Protein AF-A0A7S0BY62-F1 (afdb_monomer)

Organism: NCBI:txid420281

pLDDT: mean 77.22, std 15.72, range [37.12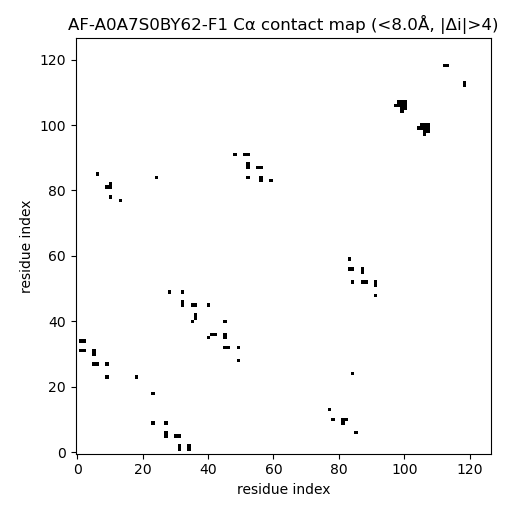, 95.31]

Solvent-accessible surface area (backbone atoms only — not comparable to full-atom values): 8040 Å² total; per-residue (Å²): 109,69,66,58,51,53,54,51,43,58,69,60,59,80,83,82,69,96,66,59,70,68,58,56,50,52,53,53,50,51,55,48,44,51,53,42,44,74,66,75,44,61,60,69,58,46,51,52,52,51,54,52,40,52,52,52,50,50,51,56,50,54,52,49,65,65,60,60,80,79,64,97,75,82,95,51,83,72,68,47,52,46,50,49,52,50,47,42,52,51,52,49,53,49,60,71,69,50,56,55,39,95,86,77,69,45,75,63,73,82,88,77,83,58,81,100,50,94,80,88,83,84,89,82,77,85,133

Sequence (127 aa):
GKLRKTLSKLQSSKSSTSESNDAILNETLTEFTRALIESDVNVKICMTMRDNIKAQVLEELEDEEANNSSSKKGNNNSKDLGKVIQRAVVNELISMLTPKNPTTGEVIQPYQLKRNKPNVILFVGLQ

Structure (mmCIF, N/CA/C/O backbone):
data_AF-A0A7S0BY62-F1
#
_entry.id   AF-A0A7S0BY62-F1
#
loop_
_atom_site.group_PDB
_atom_site.id
_atom_site.type_symbol
_atom_site.label_atom_id
_atom_site.label_alt_id
_atom_site.label_comp_id
_atom_site.label_asym_id
_atom_site.label_entity_id
_atom_site.label_seq_id
_atom_site.pdbx_PDB_ins_code
_atom_site.Cartn_x
_atom_site.Cartn_y
_atom_site.Cartn_z
_atom_site.occupancy
_atom_site.B_iso_or_equiv
_atom_site.auth_seq_id
_atom_site.auth_comp_id
_atom_site.auth_asym_id
_atom_site.auth_atom_id
_atom_site.pdbx_PDB_model_num
ATOM 1 N N . GLY A 1 1 ? 4.877 -13.393 -3.556 1.00 66.69 1 GLY A N 1
ATOM 2 C CA . GLY A 1 1 ? 4.008 -12.287 -3.999 1.00 66.69 1 GLY A CA 1
ATOM 3 C C . GLY A 1 1 ? 4.530 -11.691 -5.287 1.00 66.69 1 GLY A C 1
ATOM 4 O O . GLY A 1 1 ? 5.743 -11.691 -5.485 1.00 66.69 1 GLY A O 1
ATOM 5 N N . LYS A 1 2 ? 3.629 -11.207 -6.147 1.00 75.19 2 LYS A N 1
ATOM 6 C CA . LYS A 1 2 ? 3.954 -10.548 -7.424 1.00 75.19 2 LYS A CA 1
ATOM 7 C C . LYS A 1 2 ? 4.929 -9.377 -7.213 1.00 75.19 2 LYS A C 1
ATOM 9 O O . LYS A 1 2 ? 5.978 -9.363 -7.837 1.00 75.19 2 LYS A O 1
ATOM 14 N N . LEU A 1 3 ? 4.705 -8.568 -6.174 1.00 73.69 3 LEU A N 1
ATOM 15 C CA . LEU A 1 3 ? 5.570 -7.454 -5.740 1.00 73.69 3 LEU A CA 1
ATOM 16 C C . LEU A 1 3 ? 7.043 -7.822 -5.498 1.00 73.69 3 LEU A C 1
ATOM 18 O O . LEU A 1 3 ? 7.957 -7.108 -5.893 1.00 73.69 3 LEU A O 1
ATOM 22 N N . ARG A 1 4 ? 7.303 -8.964 -4.851 1.00 78.25 4 ARG A N 1
ATOM 23 C CA . ARG A 1 4 ? 8.684 -9.407 -4.612 1.00 78.25 4 ARG A CA 1
ATOM 24 C C . ARG A 1 4 ? 9.364 -9.783 -5.925 1.00 78.25 4 ARG A C 1
ATOM 26 O O . ARG A 1 4 ? 10.544 -9.505 -6.091 1.00 78.25 4 ARG A O 1
ATOM 33 N N . LYS A 1 5 ? 8.617 -10.410 -6.842 1.00 78.19 5 LYS A N 1
ATOM 34 C CA . LYS A 1 5 ? 9.127 -10.792 -8.160 1.00 78.19 5 LYS A CA 1
ATOM 35 C C . LYS A 1 5 ? 9.432 -9.552 -8.999 1.00 78.19 5 LYS A C 1
ATOM 37 O O . LYS A 1 5 ? 10.532 -9.494 -9.530 1.00 78.19 5 LYS A O 1
ATOM 42 N N . THR A 1 6 ? 8.547 -8.552 -9.030 1.00 75.12 6 THR A N 1
ATOM 43 C CA . THR A 1 6 ? 8.750 -7.301 -9.788 1.00 75.12 6 THR A CA 1
ATOM 44 C C . THR A 1 6 ? 9.981 -6.531 -9.313 1.00 75.12 6 THR A C 1
ATOM 46 O O . THR A 1 6 ? 10.849 -6.198 -10.114 1.00 75.12 6 THR A O 1
ATOM 49 N N . LEU A 1 7 ? 10.125 -6.341 -7.998 1.00 71.81 7 LEU A N 1
ATOM 50 C CA . LEU A 1 7 ? 11.276 -5.651 -7.410 1.00 71.81 7 LEU A CA 1
ATOM 51 C C . LEU A 1 7 ? 12.572 -6.452 -7.586 1.00 71.81 7 LEU 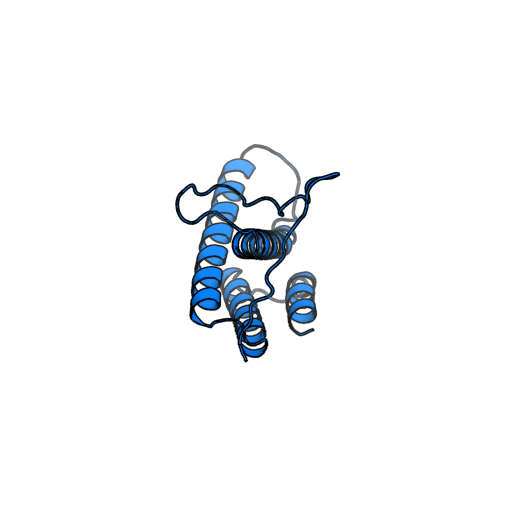A C 1
ATOM 53 O O . LEU A 1 7 ? 13.605 -5.884 -7.926 1.00 71.81 7 LEU A O 1
ATOM 57 N N . SER A 1 8 ? 12.523 -7.781 -7.440 1.00 73.44 8 SER A N 1
ATOM 58 C CA . SER A 1 8 ? 13.693 -8.629 -7.709 1.00 73.44 8 SER A CA 1
ATOM 59 C C . SER A 1 8 ? 14.077 -8.652 -9.190 1.00 73.44 8 SER A C 1
ATOM 61 O O . SER A 1 8 ? 15.260 -8.736 -9.510 1.00 73.44 8 SER A O 1
ATOM 63 N N . LYS A 1 9 ? 13.098 -8.541 -10.100 1.00 73.56 9 LYS A N 1
ATOM 64 C CA . LYS A 1 9 ? 13.309 -8.438 -11.547 1.00 73.56 9 LYS A CA 1
ATOM 65 C C . LYS A 1 9 ? 13.960 -7.099 -11.874 1.00 73.56 9 LYS A C 1
ATOM 67 O O . LYS A 1 9 ? 14.955 -7.100 -12.574 1.00 73.56 9 LYS A O 1
ATOM 72 N N . LEU A 1 10 ? 13.504 -5.997 -11.276 1.00 70.19 10 LEU A N 1
ATOM 73 C CA . LEU A 1 10 ? 14.132 -4.676 -11.412 1.00 70.19 10 LEU A CA 1
ATOM 74 C C . LEU A 1 10 ? 15.581 -4.647 -10.890 1.00 70.19 10 LEU A C 1
ATOM 76 O O . LEU A 1 10 ? 16.441 -3.994 -11.471 1.00 70.19 10 LEU A O 1
ATOM 80 N N . GLN A 1 11 ? 15.873 -5.380 -9.812 1.00 69.25 11 GLN A N 1
ATOM 81 C CA . GLN A 1 11 ? 17.233 -5.502 -9.277 1.00 69.25 11 GLN A CA 1
ATOM 82 C C . GLN A 1 11 ? 18.138 -6.431 -10.106 1.00 69.25 11 GLN A C 1
ATOM 84 O O . GLN A 1 11 ? 19.358 -6.280 -10.062 1.00 69.25 11 GLN A O 1
ATOM 89 N N . SER A 1 12 ? 17.568 -7.392 -10.843 1.00 66.44 12 SER A N 1
ATOM 90 C CA . SER A 1 12 ? 18.316 -8.407 -11.605 1.00 66.44 12 SER A CA 1
ATOM 91 C C . SER A 1 12 ? 18.355 -8.171 -13.117 1.00 66.44 12 SER A C 1
ATOM 93 O O . SER A 1 12 ? 19.242 -8.706 -13.777 1.00 66.44 12 SER A O 1
ATOM 95 N N . SER A 1 13 ? 17.468 -7.346 -13.683 1.00 58.03 13 SER A N 1
ATOM 96 C CA . SER A 1 13 ? 17.307 -7.143 -15.133 1.00 58.03 13 SER A CA 1
ATOM 97 C C . SER A 1 13 ? 18.465 -6.406 -15.813 1.00 58.03 13 SER A C 1
ATOM 99 O O . SER A 1 13 ? 18.421 -6.171 -17.016 1.00 58.03 13 SER A O 1
ATOM 101 N N . LYS A 1 14 ? 19.536 -6.056 -15.091 1.00 54.03 14 LYS A N 1
ATOM 102 C CA . LYS A 1 14 ? 20.554 -5.112 -15.573 1.00 54.03 14 LYS A CA 1
ATOM 103 C C . LYS A 1 14 ? 21.846 -5.719 -16.115 1.00 54.03 14 LYS A C 1
ATOM 105 O O . LYS A 1 14 ? 22.868 -5.040 -16.142 1.00 54.03 14 LYS A O 1
ATOM 110 N N . SER A 1 15 ? 21.829 -6.971 -16.566 1.00 49.53 15 SER A N 1
ATOM 111 C CA . SER A 1 15 ? 22.994 -7.556 -17.245 1.00 49.53 15 SER A CA 1
ATOM 112 C C . SER A 1 15 ? 22.902 -7.592 -18.773 1.00 49.53 15 SER A C 1
ATOM 114 O O . SER A 1 15 ? 23.920 -7.890 -19.389 1.00 49.53 15 SER A O 1
ATOM 116 N N . SER A 1 16 ? 21.751 -7.314 -19.411 1.00 43.44 16 SER A N 1
ATOM 117 C CA . SER A 1 16 ? 21.609 -7.676 -20.838 1.00 43.44 16 SER A CA 1
ATOM 118 C C . SER A 1 16 ? 20.764 -6.799 -21.771 1.00 43.44 16 SER A C 1
ATOM 120 O O . SER A 1 16 ? 20.849 -7.041 -22.973 1.00 43.44 16 SER A O 1
ATOM 122 N N . THR A 1 17 ? 20.006 -5.787 -21.330 1.00 46.47 17 THR A N 1
ATOM 123 C CA . THR A 1 17 ? 19.119 -5.051 -22.260 1.00 46.47 17 THR A CA 1
ATOM 124 C C . THR A 1 17 ? 19.263 -3.531 -22.198 1.00 46.47 17 THR A C 1
ATOM 126 O O . THR A 1 17 ? 19.177 -2.895 -21.151 1.00 46.47 17 THR A O 1
ATOM 129 N N . SER A 1 18 ? 19.499 -2.950 -23.374 1.00 49.47 18 SER A N 1
ATOM 130 C CA . SER A 1 18 ? 19.638 -1.526 -23.690 1.00 49.47 18 SER A CA 1
ATOM 131 C C . SER A 1 18 ? 18.281 -0.813 -23.781 1.00 49.47 18 SER A C 1
ATOM 133 O O . SER A 1 18 ? 18.016 -0.098 -24.745 1.00 49.47 18 SER A O 1
ATOM 135 N N . GLU A 1 19 ? 17.379 -1.071 -22.839 1.00 58.53 19 GLU A N 1
ATOM 136 C CA . GLU A 1 19 ? 16.076 -0.406 -22.791 1.00 58.53 19 GLU A CA 1
ATOM 137 C C . GLU A 1 19 ? 16.192 0.917 -22.027 1.00 58.53 19 GLU A C 1
ATOM 139 O O . GLU A 1 19 ? 16.864 0.996 -20.995 1.00 58.53 19 GLU A O 1
ATOM 144 N N . SER A 1 20 ? 15.553 1.971 -22.544 1.00 65.25 20 SER A N 1
ATOM 145 C CA . SER A 1 20 ? 15.518 3.284 -21.895 1.00 65.25 20 SER A CA 1
ATOM 146 C C . SER A 1 20 ? 14.949 3.165 -20.478 1.00 65.25 20 SER A C 1
ATOM 148 O O . SER A 1 20 ? 13.924 2.514 -20.269 1.00 65.25 20 SER A O 1
ATOM 150 N N . ASN A 1 21 ? 15.588 3.826 -19.509 1.00 68.31 21 ASN A N 1
ATOM 151 C CA . ASN A 1 21 ? 15.217 3.780 -18.087 1.00 68.31 21 ASN A CA 1
ATOM 152 C C . ASN A 1 21 ? 13.7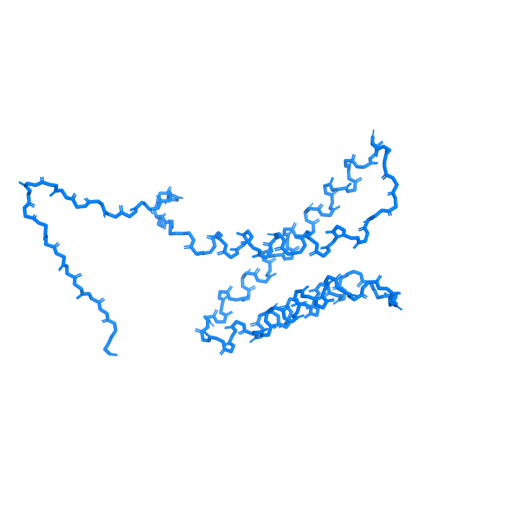17 4.071 -17.840 1.00 68.31 21 ASN A C 1
ATOM 154 O O . ASN A 1 21 ? 13.098 3.423 -16.995 1.00 68.31 21 ASN A O 1
ATOM 158 N N . ASP A 1 22 ? 13.111 4.963 -18.630 1.00 75.31 22 ASP A N 1
ATOM 159 C CA . ASP A 1 22 ? 11.686 5.315 -18.546 1.00 75.31 22 ASP A CA 1
ATOM 160 C C . ASP A 1 22 ? 10.739 4.174 -18.924 1.00 75.31 22 ASP A C 1
ATOM 162 O O . ASP A 1 22 ? 9.641 4.059 -18.372 1.00 75.31 22 ASP A O 1
ATOM 166 N N . ALA A 1 23 ? 11.137 3.320 -19.868 1.00 80.06 23 ALA A N 1
ATOM 167 C CA . ALA A 1 23 ? 10.330 2.174 -20.271 1.00 80.06 23 ALA A CA 1
ATOM 168 C C . ALA A 1 23 ? 10.261 1.155 -19.126 1.00 80.06 23 ALA A C 1
ATOM 170 O O . ALA A 1 23 ? 9.173 0.720 -18.744 1.00 80.06 23 ALA A O 1
ATOM 171 N N . ILE A 1 24 ? 11.413 0.879 -18.507 1.00 78.81 24 ILE A N 1
ATOM 172 C CA . ILE A 1 24 ? 11.539 -0.029 -17.361 1.00 78.81 24 ILE A CA 1
ATOM 173 C C . ILE A 1 24 ? 10.757 0.515 -16.153 1.00 78.81 24 ILE A C 1
ATOM 175 O O . ILE A 1 24 ? 10.037 -0.232 -15.485 1.00 78.81 24 ILE A O 1
ATOM 179 N N . LEU A 1 25 ? 10.843 1.822 -15.879 1.00 80.38 25 LEU A N 1
ATOM 180 C CA . LEU A 1 25 ? 10.065 2.474 -14.820 1.00 80.38 25 LEU A CA 1
ATOM 181 C C . LEU A 1 25 ? 8.557 2.313 -15.057 1.00 80.38 25 LEU A C 1
ATOM 183 O O . LEU A 1 25 ? 7.812 1.924 -14.159 1.00 80.38 25 LEU A O 1
ATOM 187 N N . ASN A 1 26 ? 8.087 2.593 -16.272 1.00 85.94 26 ASN A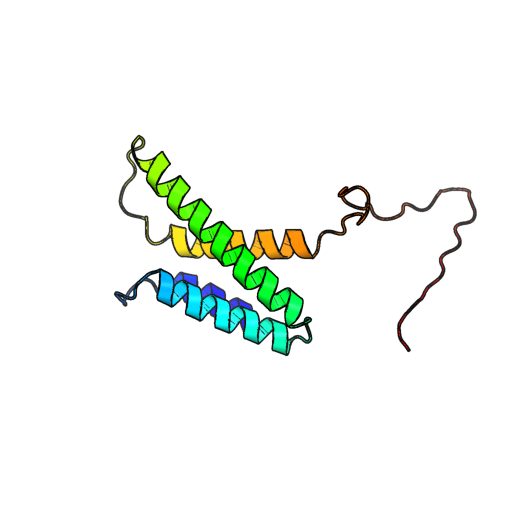 N 1
ATOM 188 C CA . ASN A 1 26 ? 6.665 2.500 -16.577 1.00 85.94 26 ASN A CA 1
ATOM 189 C C . ASN A 1 26 ? 6.152 1.059 -16.502 1.00 85.94 26 ASN A C 1
ATOM 191 O O . ASN A 1 26 ? 5.098 0.842 -15.903 1.00 85.94 26 ASN A O 1
ATOM 195 N N . GLU A 1 27 ? 6.889 0.085 -17.044 1.00 87.31 27 GLU A N 1
ATOM 196 C CA . GLU A 1 27 ? 6.529 -1.335 -16.963 1.00 87.31 27 GLU A CA 1
ATOM 197 C C . GLU A 1 27 ? 6.426 -1.782 -15.499 1.00 87.31 27 GLU A C 1
ATOM 199 O O . GLU A 1 27 ? 5.391 -2.303 -15.075 1.00 87.31 27 GLU A O 1
ATOM 204 N N . THR A 1 28 ? 7.448 -1.492 -14.690 1.00 84.06 28 THR A N 1
ATOM 205 C CA . THR A 1 28 ? 7.468 -1.893 -13.277 1.00 84.06 28 THR A CA 1
ATOM 206 C C . THR A 1 28 ? 6.362 -1.241 -12.456 1.00 84.06 28 THR A C 1
ATOM 208 O O . THR A 1 28 ? 5.708 -1.929 -11.667 1.00 84.06 28 THR A O 1
ATOM 211 N N . LEU A 1 29 ? 6.079 0.047 -12.673 1.00 86.56 29 LEU A N 1
ATOM 212 C CA . LEU A 1 29 ? 4.956 0.720 -12.025 1.00 86.56 29 LEU A CA 1
ATOM 213 C C . LEU A 1 29 ? 3.611 0.138 -12.468 1.00 86.56 29 LEU A C 1
ATOM 215 O O . LEU A 1 29 ? 2.731 -0.031 -11.631 1.00 86.56 29 LEU A O 1
ATOM 219 N N . THR A 1 30 ? 3.432 -0.223 -13.744 1.00 89.62 30 THR A N 1
ATOM 220 C CA . THR A 1 30 ? 2.174 -0.855 -14.182 1.00 89.62 30 THR A CA 1
ATOM 221 C C . THR A 1 30 ? 1.955 -2.228 -13.553 1.00 89.62 30 THR A C 1
ATOM 223 O O . THR A 1 30 ? 0.840 -2.529 -13.123 1.00 89.62 30 THR A O 1
ATOM 226 N N . GLU A 1 31 ? 3.003 -3.046 -13.431 1.00 88.31 31 GLU A N 1
ATOM 227 C CA . GLU A 1 31 ? 2.913 -4.352 -12.776 1.00 88.31 31 GLU A CA 1
ATOM 228 C C . GLU A 1 31 ? 2.630 -4.200 -11.270 1.00 88.31 31 GLU A C 1
ATOM 230 O O . GLU A 1 31 ? 1.818 -4.938 -10.707 1.00 88.31 31 GLU A O 1
ATOM 235 N N . PHE A 1 32 ? 3.232 -3.191 -10.633 1.00 86.44 32 PHE A N 1
ATOM 236 C CA . PHE A 1 32 ? 3.001 -2.841 -9.233 1.00 86.44 32 PHE A CA 1
ATOM 237 C C . PHE A 1 32 ? 1.559 -2.381 -8.974 1.00 86.44 32 PHE A C 1
ATOM 239 O O . PHE A 1 32 ? 0.871 -2.951 -8.126 1.00 86.44 32 PHE A O 1
ATOM 246 N N . THR A 1 33 ? 1.063 -1.407 -9.743 1.00 89.00 33 THR A N 1
ATOM 247 C CA . THR A 1 33 ? -0.318 -0.911 -9.647 1.00 89.00 33 THR A CA 1
ATOM 248 C C . THR A 1 33 ? -1.320 -2.037 -9.901 1.00 89.00 33 THR A C 1
ATOM 250 O O . THR A 1 33 ? -2.289 -2.170 -9.159 1.00 89.00 33 THR A O 1
ATOM 253 N N . ARG A 1 34 ? -1.073 -2.904 -10.892 1.00 90.81 34 ARG A N 1
ATOM 254 C CA . ARG A 1 34 ? -1.940 -4.057 -11.172 1.00 90.81 34 ARG A CA 1
ATOM 255 C C . ARG A 1 34 ? -1.996 -5.033 -9.995 1.00 90.81 34 ARG A C 1
ATOM 257 O O . ARG A 1 34 ? -3.080 -5.491 -9.651 1.00 90.81 34 ARG A O 1
ATOM 264 N N . ALA A 1 35 ? -0.857 -5.326 -9.366 1.00 89.94 35 ALA A N 1
ATOM 265 C CA . ALA A 1 35 ? -0.801 -6.203 -8.197 1.00 89.94 35 ALA A CA 1
ATOM 266 C C . ALA A 1 35 ? -1.543 -5.621 -6.980 1.00 89.94 35 ALA A C 1
ATOM 268 O O . ALA A 1 35 ? -2.150 -6.377 -6.224 1.00 89.94 35 ALA A O 1
ATOM 269 N N . LEU A 1 36 ? -1.514 -4.298 -6.792 1.00 88.75 36 LEU A N 1
ATOM 270 C CA . LEU A 1 36 ? -2.263 -3.632 -5.723 1.00 88.75 36 LEU A CA 1
ATOM 271 C C . LEU A 1 36 ? -3.769 -3.620 -5.985 1.00 88.75 36 LEU A C 1
ATOM 273 O O . LEU A 1 36 ? -4.538 -3.873 -5.064 1.00 88.75 36 LEU A O 1
ATOM 277 N N . ILE A 1 37 ? -4.187 -3.399 -7.233 1.00 90.31 37 ILE A N 1
ATOM 278 C CA . ILE A 1 37 ? -5.605 -3.468 -7.618 1.00 90.31 37 ILE A CA 1
ATOM 279 C C . ILE A 1 37 ? -6.150 -4.888 -7.416 1.00 90.31 37 ILE A C 1
ATOM 281 O O . ILE A 1 37 ? -7.257 -5.056 -6.924 1.00 90.31 37 ILE A O 1
ATOM 285 N N . GLU A 1 38 ? -5.359 -5.915 -7.740 1.00 91.06 38 GLU A N 1
ATOM 286 C CA . GLU A 1 38 ? -5.706 -7.318 -7.467 1.00 91.06 38 GLU A CA 1
ATOM 287 C C . GLU A 1 38 ? -5.754 -7.647 -5.964 1.00 91.06 38 GLU A C 1
ATOM 289 O O . GLU A 1 38 ? -6.349 -8.643 -5.574 1.00 91.06 38 GLU A O 1
ATOM 294 N N . SER A 1 39 ? -5.137 -6.818 -5.117 1.00 90.12 39 SER A N 1
ATOM 295 C CA . SER A 1 39 ? -5.163 -6.956 -3.654 1.00 90.12 39 SER A CA 1
ATOM 296 C C . SER A 1 39 ? -6.300 -6.152 -3.002 1.00 90.12 39 SER A C 1
ATOM 298 O O . SER A 1 39 ? -6.206 -5.825 -1.822 1.00 90.12 39 S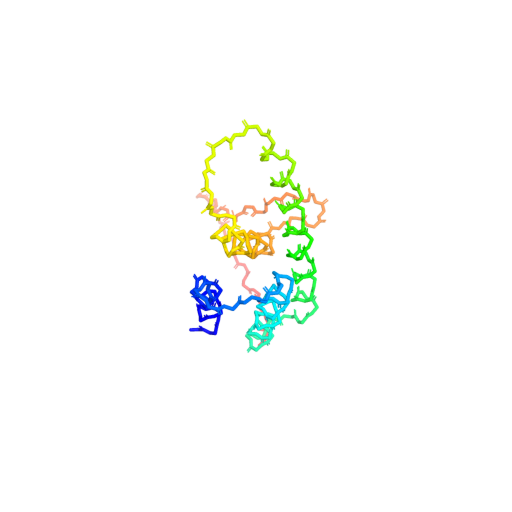ER A O 1
ATOM 300 N N . ASP A 1 40 ? -7.335 -5.791 -3.769 1.00 90.38 40 ASP A N 1
ATOM 301 C CA . ASP A 1 40 ? -8.503 -5.009 -3.332 1.00 90.38 40 ASP A CA 1
ATOM 302 C C . ASP A 1 40 ? -8.178 -3.615 -2.758 1.00 90.38 40 ASP A C 1
ATOM 304 O O . ASP A 1 40 ? -8.932 -3.042 -1.968 1.00 90.38 40 ASP A O 1
ATOM 308 N N . VAL A 1 41 ? -7.066 -3.011 -3.187 1.00 89.06 41 VAL A N 1
ATOM 309 C CA . VAL A 1 41 ? -6.766 -1.605 -2.885 1.00 89.06 41 VAL A CA 1
ATOM 310 C C . VAL A 1 41 ? -7.541 -0.691 -3.841 1.00 89.06 41 VAL A C 1
ATOM 312 O O . VAL A 1 41 ? -7.677 -0.968 -5.033 1.00 89.06 41 VAL A O 1
ATOM 315 N N . ASN A 1 42 ? -8.041 0.440 -3.334 1.00 90.88 42 ASN A N 1
ATOM 316 C CA . ASN A 1 42 ? -8.803 1.404 -4.129 1.00 90.88 42 ASN A CA 1
ATOM 317 C C . ASN A 1 42 ? -7.995 1.921 -5.335 1.00 90.88 42 ASN A C 1
ATOM 319 O O . ASN A 1 42 ? -6.977 2.599 -5.172 1.00 90.88 42 ASN A O 1
ATOM 323 N N . VAL A 1 43 ? -8.524 1.683 -6.541 1.00 90.44 43 VAL A N 1
ATOM 324 C CA . VAL A 1 43 ? -7.916 2.066 -7.826 1.00 90.44 43 VAL A CA 1
ATOM 325 C C . VAL A 1 43 ? -7.519 3.541 -7.868 1.00 90.44 43 VAL A C 1
ATOM 327 O O . VAL A 1 43 ? -6.447 3.862 -8.375 1.00 90.44 43 VAL A O 1
ATOM 330 N N . LYS A 1 44 ? -8.339 4.446 -7.313 1.00 90.94 44 LYS A N 1
ATOM 331 C CA . LYS A 1 44 ? -8.038 5.888 -7.309 1.00 90.94 44 LYS A CA 1
ATOM 332 C C . LY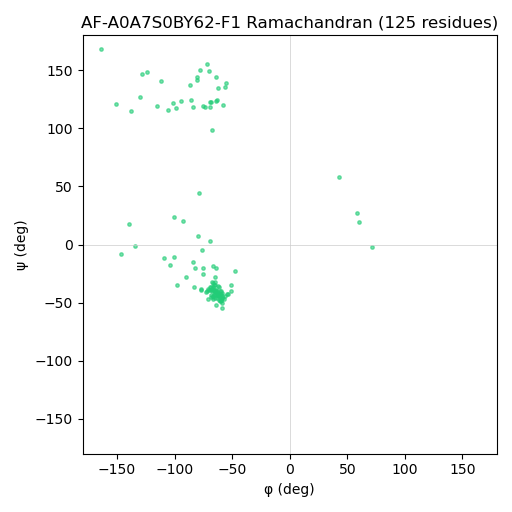S A 1 44 ? -6.736 6.178 -6.572 1.00 90.94 44 LYS A C 1
ATOM 334 O O . LYS A 1 44 ? -5.893 6.904 -7.084 1.00 90.94 44 LYS A O 1
ATOM 339 N N . ILE A 1 45 ? -6.557 5.556 -5.409 1.00 88.62 45 ILE A N 1
ATOM 340 C CA . ILE A 1 45 ? -5.361 5.745 -4.593 1.00 88.62 45 ILE A CA 1
ATOM 341 C C . ILE A 1 45 ? -4.144 5.129 -5.287 1.00 88.62 45 ILE A C 1
ATOM 343 O O . ILE A 1 45 ? -3.078 5.735 -5.315 1.00 88.62 45 ILE A O 1
ATOM 347 N N . CYS A 1 46 ? -4.311 3.965 -5.920 1.00 89.19 46 CYS A N 1
ATOM 348 C CA . CYS A 1 46 ? -3.235 3.333 -6.677 1.00 89.19 46 CYS A CA 1
ATOM 349 C C . CYS A 1 46 ? -2.756 4.185 -7.865 1.00 89.19 46 CYS A C 1
ATOM 351 O O . CYS A 1 46 ? -1.562 4.177 -8.165 1.00 89.19 46 CYS A O 1
ATOM 353 N N . MET A 1 47 ? -3.660 4.911 -8.533 1.00 90.06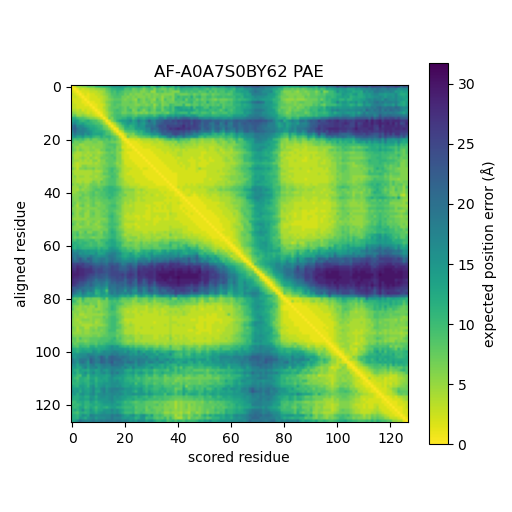 47 MET A N 1
ATOM 354 C CA . MET A 1 47 ? -3.298 5.830 -9.617 1.00 90.06 47 MET A CA 1
ATOM 355 C C . MET A 1 47 ? -2.564 7.064 -9.087 1.00 90.06 47 MET A C 1
ATOM 357 O O . MET A 1 47 ? -1.489 7.373 -9.588 1.00 90.06 47 MET A O 1
ATOM 361 N N . THR A 1 48 ? -3.066 7.700 -8.022 1.00 90.75 48 THR A N 1
ATOM 362 C CA . THR A 1 48 ? -2.382 8.842 -7.389 1.00 90.75 48 THR A CA 1
ATOM 363 C C . THR A 1 48 ? -0.978 8.467 -6.910 1.00 90.75 48 THR A C 1
ATOM 365 O O . THR A 1 48 ? -0.019 9.175 -7.190 1.00 90.75 48 THR A O 1
ATOM 368 N N . MET A 1 49 ? -0.833 7.310 -6.263 1.00 89.19 49 MET A N 1
ATOM 369 C CA . MET A 1 49 ? 0.459 6.796 -5.807 1.00 89.19 49 MET A CA 1
ATOM 370 C C . MET A 1 49 ? 1.429 6.564 -6.979 1.00 89.19 49 MET A C 1
ATOM 372 O O . MET A 1 49 ? 2.613 6.870 -6.871 1.00 89.19 49 MET A O 1
ATOM 376 N N . ARG A 1 50 ? 0.949 6.046 -8.120 1.00 89.88 50 ARG A N 1
ATOM 377 C CA . ARG A 1 50 ? 1.782 5.864 -9.321 1.00 89.88 50 ARG A CA 1
ATOM 378 C C . ARG A 1 50 ? 2.325 7.195 -9.837 1.00 89.88 50 ARG A C 1
ATOM 380 O O . ARG A 1 50 ? 3.494 7.248 -10.213 1.00 89.88 50 ARG A O 1
ATOM 387 N N . ASP A 1 51 ? 1.494 8.228 -9.878 1.00 90.31 51 ASP A N 1
ATOM 388 C CA . ASP A 1 51 ? 1.897 9.547 -10.370 1.00 90.31 51 ASP A CA 1
ATOM 389 C C . ASP A 1 51 ? 2.880 10.222 -9.398 1.00 90.31 51 ASP A C 1
ATOM 391 O O . ASP A 1 51 ? 3.900 10.756 -9.835 1.00 90.31 51 ASP A O 1
ATOM 395 N N . ASN A 1 52 ? 2.656 10.079 -8.088 1.00 88.50 52 ASN A N 1
ATOM 396 C CA . ASN A 1 52 ? 3.571 10.563 -7.050 1.00 88.50 52 ASN A CA 1
ATOM 397 C C . ASN A 1 52 ? 4.951 9.890 -7.121 1.00 88.50 52 ASN A C 1
ATOM 399 O O . ASN A 1 52 ? 5.969 10.572 -7.040 1.00 88.50 52 ASN A O 1
ATOM 403 N N . ILE A 1 53 ? 5.008 8.567 -7.323 1.00 88.31 53 ILE A N 1
ATOM 404 C CA . ILE A 1 53 ? 6.285 7.843 -7.453 1.00 88.31 53 ILE A CA 1
ATOM 405 C C . ILE A 1 53 ? 7.047 8.302 -8.699 1.00 88.31 53 ILE A C 1
ATOM 407 O O . ILE A 1 53 ? 8.264 8.449 -8.650 1.00 88.31 53 ILE A O 1
ATOM 411 N N . LYS A 1 54 ? 6.356 8.548 -9.819 1.00 87.44 54 LYS A N 1
ATOM 412 C CA . LYS A 1 54 ? 7.008 9.087 -11.022 1.00 87.44 54 LYS A CA 1
ATOM 413 C C . LYS A 1 54 ? 7.613 10.460 -10.768 1.00 87.44 54 LYS A C 1
ATOM 415 O O . LYS A 1 54 ? 8.740 10.685 -11.184 1.00 87.44 54 LYS A O 1
ATOM 420 N N . ALA A 1 55 ? 6.880 11.342 -10.089 1.00 87.12 55 ALA A N 1
ATOM 421 C CA . ALA A 1 55 ? 7.377 12.667 -9.740 1.00 87.12 55 ALA A CA 1
ATOM 422 C C . ALA A 1 55 ? 8.618 12.585 -8.833 1.00 87.12 55 ALA A C 1
ATOM 424 O O . ALA A 1 55 ? 9.631 13.188 -9.159 1.00 87.12 55 ALA A O 1
ATOM 425 N N . GLN A 1 56 ? 8.577 11.765 -7.775 1.00 83.81 56 GLN A N 1
ATOM 426 C CA . GLN A 1 56 ? 9.714 11.572 -6.859 1.00 83.81 56 GLN A CA 1
ATOM 427 C C . GLN A 1 56 ? 10.950 10.999 -7.560 1.00 83.81 56 GLN A C 1
ATOM 429 O O . GLN A 1 56 ? 12.066 11.427 -7.297 1.00 83.81 56 GLN A O 1
ATOM 434 N N . VAL A 1 57 ? 10.769 10.028 -8.460 1.00 82.38 57 VAL A N 1
ATOM 435 C CA . VAL A 1 57 ? 11.895 9.437 -9.197 1.00 82.38 57 VAL A CA 1
ATOM 436 C C . VAL A 1 57 ? 12.490 10.432 -10.195 1.00 82.38 57 VAL A C 1
ATOM 438 O O . VAL A 1 57 ? 13.700 10.429 -10.374 1.00 82.38 57 VAL A O 1
ATOM 441 N N . LEU A 1 58 ? 11.676 11.276 -10.838 1.00 80.06 58 LEU A N 1
ATOM 442 C CA . LEU A 1 58 ? 12.181 12.334 -11.721 1.00 80.06 58 LEU A CA 1
ATOM 443 C C . LEU A 1 58 ? 12.987 13.377 -10.934 1.00 80.06 58 LEU A C 1
ATOM 445 O O . LEU A 1 58 ? 14.103 13.689 -11.332 1.00 80.06 58 LEU A O 1
ATOM 449 N N . GLU A 1 59 ? 12.470 13.830 -9.790 1.00 78.50 59 GLU A N 1
ATOM 450 C CA . GLU A 1 59 ? 13.152 14.775 -8.894 1.00 78.50 59 GLU A CA 1
ATOM 451 C C . GLU A 1 59 ? 14.492 14.212 -8.382 1.00 78.50 59 GLU A C 1
ATOM 453 O O . GLU A 1 59 ? 15.530 14.854 -8.518 1.00 78.50 59 GLU A O 1
ATOM 458 N N . GLU A 1 60 ? 14.514 12.962 -7.899 1.00 73.06 60 GLU A N 1
ATOM 459 C CA . GLU A 1 60 ? 15.748 12.316 -7.424 1.00 73.06 60 GLU A CA 1
ATOM 460 C C . GLU A 1 60 ? 16.779 12.090 -8.550 1.00 73.06 60 GLU A C 1
ATOM 462 O O . GLU A 1 60 ? 17.981 12.063 -8.285 1.00 73.06 60 GLU A O 1
ATOM 467 N N . LEU A 1 61 ? 1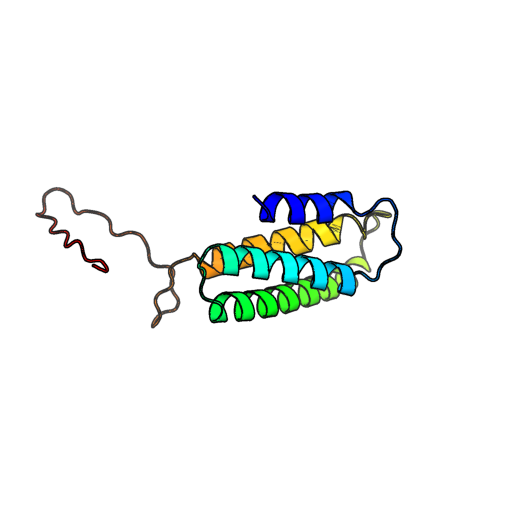6.349 11.934 -9.808 1.00 69.56 61 LEU A N 1
ATOM 468 C CA . LEU A 1 61 ? 17.264 11.816 -10.950 1.00 69.56 61 LEU A CA 1
ATOM 469 C C . LEU A 1 61 ? 17.858 13.169 -11.363 1.00 69.56 61 LEU A C 1
ATOM 471 O O . LEU A 1 61 ? 19.049 13.230 -11.670 1.00 69.56 61 LEU A O 1
ATOM 475 N N . GLU A 1 62 ? 17.065 14.239 -11.329 1.00 69.06 62 GLU A N 1
ATOM 476 C CA . GLU A 1 62 ? 17.528 15.609 -11.587 1.00 69.06 62 GLU A CA 1
ATOM 477 C C . GLU A 1 62 ? 18.532 16.077 -10.512 1.00 69.06 62 GLU A C 1
ATOM 479 O O . GLU A 1 62 ? 19.579 16.651 -10.833 1.00 69.06 62 GLU A O 1
ATOM 484 N N . ASP A 1 63 ? 18.276 15.756 -9.240 1.00 64.12 63 ASP A N 1
ATOM 485 C CA . ASP A 1 63 ? 19.160 16.089 -8.115 1.00 64.12 63 ASP A CA 1
ATOM 486 C C . ASP A 1 63 ? 20.505 15.341 -8.162 1.00 64.12 63 ASP A C 1
ATOM 488 O O . ASP A 1 63 ? 21.559 15.893 -7.815 1.00 64.12 63 ASP A O 1
ATOM 492 N N . GLU A 1 64 ? 20.505 14.082 -8.602 1.00 61.03 64 GLU A N 1
ATOM 493 C CA . GLU A 1 64 ? 21.727 13.296 -8.797 1.00 61.03 64 GLU A CA 1
ATOM 494 C C . GLU A 1 64 ? 22.565 13.840 -9.969 1.00 61.03 64 GLU A C 1
ATOM 496 O O . GLU A 1 64 ? 23.796 13.891 -9.879 1.00 61.03 64 GLU A O 1
ATOM 501 N N . GLU A 1 65 ? 21.945 14.318 -11.051 1.00 57.44 65 GLU A N 1
ATOM 502 C CA . GLU A 1 65 ? 22.665 14.959 -12.162 1.00 57.44 65 GLU A CA 1
ATOM 503 C C . GLU A 1 65 ? 23.332 16.282 -11.743 1.00 57.44 65 GLU A C 1
ATOM 505 O O . GLU A 1 65 ? 24.456 16.570 -12.168 1.00 57.44 65 GLU A O 1
ATOM 510 N N . ALA A 1 66 ? 22.707 17.049 -10.844 1.00 54.34 66 ALA A N 1
ATOM 511 C CA . ALA A 1 66 ? 23.263 18.297 -10.319 1.00 54.34 66 ALA A CA 1
ATOM 512 C C . ALA A 1 66 ? 24.440 18.082 -9.338 1.00 54.34 66 ALA A C 1
ATOM 514 O O . ALA A 1 66 ? 25.453 18.793 -9.399 1.00 54.34 66 ALA A O 1
ATOM 515 N N . ASN A 1 67 ? 24.351 17.081 -8.453 1.00 48.34 67 ASN A N 1
ATOM 516 C CA . ASN A 1 67 ? 25.338 16.836 -7.389 1.00 48.34 67 ASN A CA 1
ATOM 517 C C . ASN A 1 67 ? 26.585 16.047 -7.841 1.00 48.34 67 ASN A C 1
ATOM 519 O O . ASN A 1 67 ? 27.649 16.152 -7.220 1.00 48.34 67 ASN A O 1
ATOM 523 N N . ASN A 1 68 ? 26.516 15.308 -8.952 1.00 47.53 68 ASN A N 1
ATOM 524 C CA . ASN A 1 68 ? 27.641 14.520 -9.473 1.00 47.53 68 ASN A CA 1
ATOM 525 C C . ASN A 1 68 ? 28.697 15.337 -10.257 1.00 47.53 68 ASN A C 1
ATOM 527 O O . ASN A 1 68 ? 29.661 14.773 -10.779 1.00 47.53 68 ASN A O 1
ATOM 531 N N . SER A 1 69 ? 28.602 16.672 -10.272 1.00 45.25 69 SER A N 1
ATOM 532 C CA . SER A 1 69 ? 29.645 17.565 -10.809 1.00 45.25 69 SER A CA 1
ATOM 533 C C . SER A 1 69 ? 30.873 17.740 -9.891 1.00 45.25 69 SER A C 1
ATOM 535 O O . SER A 1 69 ? 31.848 18.368 -10.305 1.00 45.25 69 SER A O 1
ATOM 537 N N . SER A 1 70 ? 30.883 17.174 -8.670 1.00 43.62 70 SER A N 1
ATOM 538 C CA . SER A 1 70 ? 31.968 17.425 -7.698 1.00 43.62 70 SER A CA 1
ATOM 539 C C . SER A 1 70 ? 32.566 16.223 -6.949 1.00 43.62 70 SER A C 1
ATOM 541 O O . SER A 1 70 ? 33.539 16.423 -6.220 1.00 43.62 70 SER A O 1
ATOM 543 N N . SER A 1 71 ? 32.114 14.973 -7.136 1.00 38.12 71 SER A N 1
ATOM 544 C CA . SER A 1 71 ? 32.750 13.839 -6.439 1.00 38.12 71 SER A CA 1
ATOM 545 C C . SER A 1 71 ? 32.962 12.590 -7.290 1.00 38.12 71 SER A C 1
ATOM 547 O O . SER A 1 71 ? 32.066 11.884 -7.736 1.00 38.12 71 SER A O 1
ATOM 549 N N . LYS A 1 72 ? 34.247 12.314 -7.468 1.00 51.75 72 LYS A N 1
ATOM 550 C CA . LYS A 1 72 ? 34.878 11.214 -8.180 1.00 51.75 72 LYS A CA 1
ATOM 551 C C . LYS A 1 72 ? 34.630 9.871 -7.470 1.00 51.75 72 LYS A C 1
ATOM 553 O O . LYS A 1 72 ? 35.385 9.503 -6.571 1.00 51.75 72 LYS A O 1
ATOM 558 N N . LYS A 1 73 ? 33.656 9.074 -7.927 1.00 41.25 73 LYS A N 1
ATOM 559 C CA . LYS A 1 73 ? 33.645 7.607 -7.731 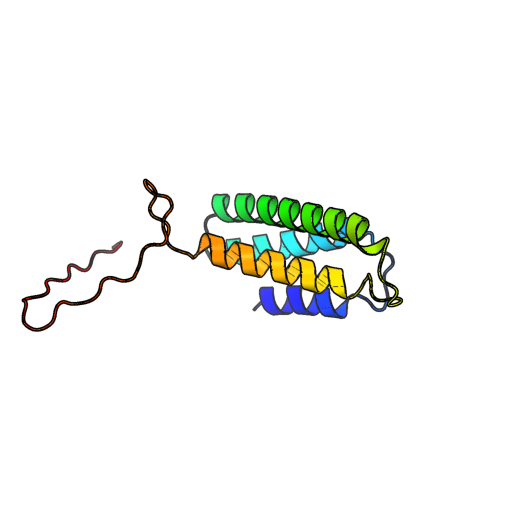1.00 41.25 73 LYS A CA 1
ATOM 560 C C . LYS A 1 73 ? 32.908 6.923 -8.891 1.00 41.25 73 LYS A C 1
ATOM 562 O O . LYS A 1 73 ? 31.768 7.237 -9.187 1.00 41.25 73 LYS A O 1
ATOM 567 N N . GLY A 1 74 ? 33.608 6.033 -9.592 1.00 37.12 74 GLY A N 1
ATOM 568 C CA . GLY A 1 74 ? 33.235 5.567 -10.928 1.00 37.12 74 GLY A CA 1
ATOM 569 C C . GLY A 1 74 ? 32.023 4.631 -11.043 1.00 37.12 74 GLY A C 1
ATOM 570 O O . GLY A 1 74 ? 31.699 3.867 -10.136 1.00 37.12 74 GLY A O 1
ATOM 571 N N . ASN A 1 75 ? 31.441 4.661 -12.247 1.00 42.53 75 ASN A N 1
ATOM 572 C CA . ASN A 1 75 ? 30.741 3.581 -12.953 1.00 42.53 75 ASN A CA 1
ATOM 573 C C . ASN A 1 75 ? 29.774 2.701 -12.139 1.00 42.53 75 ASN A C 1
ATOM 575 O O . ASN A 1 75 ? 29.909 1.478 -12.151 1.00 42.53 75 ASN A O 1
ATOM 579 N N . ASN A 1 76 ? 28.752 3.280 -11.498 1.00 41.94 76 ASN A N 1
ATOM 580 C CA . ASN A 1 76 ? 27.599 2.504 -11.011 1.00 41.94 76 ASN A CA 1
ATOM 581 C C . ASN A 1 76 ? 26.224 3.177 -11.210 1.00 41.94 76 ASN A C 1
ATOM 583 O O . ASN A 1 76 ? 25.261 2.666 -10.652 1.00 41.94 76 ASN A O 1
ATOM 587 N N . ASN A 1 77 ? 26.085 4.192 -12.079 1.00 47.88 77 ASN A N 1
ATOM 588 C CA . ASN A 1 77 ? 24.833 4.949 -12.335 1.00 47.88 77 ASN A CA 1
ATOM 589 C C . ASN A 1 77 ? 23.586 4.069 -12.560 1.00 47.88 77 ASN A C 1
ATOM 591 O O . ASN A 1 77 ? 22.440 4.476 -12.413 1.00 47.88 77 ASN A O 1
ATOM 595 N N . SER A 1 78 ? 23.807 2.823 -12.962 1.00 48.28 78 SER A N 1
ATOM 596 C CA . SER A 1 78 ? 22.774 1.878 -13.322 1.00 48.28 78 SER A CA 1
ATOM 597 C C . SER A 1 78 ? 22.278 1.029 -12.128 1.00 48.28 78 SER A C 1
ATOM 599 O O . SER A 1 78 ? 21.106 0.645 -12.118 1.00 48.28 78 SER A O 1
ATOM 601 N N . LYS A 1 79 ? 23.111 0.788 -11.101 1.00 49.25 79 LYS A N 1
ATOM 602 C CA . LYS A 1 79 ? 22.732 0.071 -9.863 1.00 49.25 79 LYS A CA 1
ATOM 603 C C . LYS A 1 79 ? 21.894 0.927 -8.918 1.00 49.25 79 LYS A C 1
ATOM 605 O O . LYS A 1 79 ? 21.203 0.369 -8.064 1.00 49.25 79 LYS A O 1
ATOM 610 N N . ASP A 1 80 ? 21.955 2.243 -9.079 1.00 61.38 80 ASP A N 1
ATOM 611 C CA . ASP A 1 80 ? 21.273 3.181 -8.198 1.00 61.38 80 ASP A CA 1
ATOM 612 C C . ASP A 1 80 ? 19.809 3.353 -8.600 1.00 61.38 80 ASP A C 1
ATOM 614 O O . ASP A 1 80 ? 18.959 3.289 -7.725 1.00 61.38 80 ASP A O 1
ATOM 618 N N . LEU A 1 81 ? 19.468 3.354 -9.896 1.00 66.38 81 LEU A N 1
ATOM 619 C CA . LEU A 1 81 ? 18.077 3.519 -10.350 1.00 66.38 81 LEU A CA 1
ATOM 620 C C . LEU A 1 81 ? 17.098 2.487 -9.754 1.00 66.38 81 LEU A C 1
ATOM 622 O O . LEU A 1 81 ? 16.017 2.839 -9.299 1.00 66.38 81 LEU A O 1
ATOM 626 N N . GLY A 1 82 ? 17.468 1.202 -9.716 1.00 69.62 82 GLY A N 1
ATOM 627 C CA . GLY A 1 82 ? 16.606 0.172 -9.123 1.00 69.62 82 GLY A CA 1
ATOM 628 C C . GLY A 1 82 ? 16.400 0.366 -7.615 1.00 69.62 82 GLY A C 1
ATOM 629 O O . GLY A 1 82 ? 15.327 0.067 -7.093 1.00 69.62 82 GLY A O 1
ATOM 630 N N . LYS A 1 83 ? 17.410 0.901 -6.918 1.00 75.94 83 LYS A N 1
ATOM 631 C CA . LYS A 1 83 ? 17.333 1.236 -5.490 1.00 75.94 83 LYS A CA 1
ATOM 632 C C . LYS A 1 83 ? 16.563 2.532 -5.248 1.00 75.94 83 LYS A C 1
ATOM 634 O O . LYS A 1 83 ? 15.809 2.582 -4.287 1.00 75.94 83 LYS A O 1
ATOM 639 N N . VAL A 1 84 ? 16.731 3.525 -6.116 1.00 79.12 84 VAL A N 1
ATOM 640 C CA . VAL A 1 84 ? 16.002 4.801 -6.151 1.00 79.12 84 VAL A CA 1
ATOM 641 C C . VAL A 1 84 ? 14.512 4.522 -6.308 1.00 79.12 84 VAL A C 1
ATOM 643 O O . VAL A 1 84 ? 13.733 4.839 -5.418 1.00 79.12 84 VAL A O 1
ATOM 646 N N . ILE A 1 85 ? 14.121 3.759 -7.335 1.00 80.94 85 ILE A N 1
ATOM 647 C CA . ILE A 1 85 ? 12.724 3.350 -7.546 1.00 80.94 85 ILE A CA 1
ATOM 648 C C . ILE A 1 85 ? 12.197 2.571 -6.338 1.00 80.94 85 ILE A C 1
ATOM 650 O O . ILE A 1 85 ? 11.102 2.839 -5.852 1.00 80.94 85 ILE A O 1
ATOM 654 N N . GLN A 1 86 ? 12.967 1.609 -5.820 1.00 82.56 86 GLN A N 1
ATOM 655 C CA . GLN A 1 86 ? 12.553 0.841 -4.647 1.00 82.56 86 GLN A CA 1
ATOM 656 C C . GLN A 1 86 ? 12.345 1.738 -3.418 1.00 82.56 86 GLN A C 1
ATOM 658 O O . GLN A 1 86 ? 11.382 1.544 -2.677 1.00 82.56 86 GLN A O 1
ATOM 663 N N . ARG A 1 87 ? 13.239 2.701 -3.192 1.00 84.38 87 ARG A N 1
ATOM 664 C CA . ARG A 1 87 ? 13.170 3.641 -2.075 1.00 84.38 87 ARG A CA 1
ATOM 665 C C . ARG A 1 87 ? 11.967 4.566 -2.216 1.00 84.38 87 ARG A C 1
ATOM 667 O O . ARG A 1 87 ? 11.211 4.672 -1.257 1.00 84.38 87 ARG A O 1
ATOM 674 N N . ALA A 1 88 ? 11.752 5.144 -3.395 1.00 86.12 88 ALA A N 1
ATOM 675 C CA . ALA A 1 88 ? 10.590 5.975 -3.697 1.00 86.12 88 ALA A CA 1
ATOM 676 C C . ALA A 1 88 ? 9.279 5.208 -3.455 1.00 86.12 88 ALA A C 1
ATOM 678 O O . ALA A 1 88 ? 8.410 5.671 -2.723 1.00 86.12 88 ALA A O 1
ATOM 679 N N . VAL A 1 89 ? 9.175 3.968 -3.949 1.00 87.06 89 VAL A N 1
ATOM 680 C CA . VAL A 1 89 ? 8.004 3.104 -3.710 1.00 87.06 89 VAL A CA 1
ATOM 681 C C . VAL A 1 89 ? 7.775 2.861 -2.214 1.00 87.06 89 VAL A C 1
ATOM 683 O O . VAL A 1 89 ? 6.644 2.948 -1.741 1.00 87.06 89 VAL A O 1
ATOM 686 N N . VAL A 1 90 ? 8.825 2.544 -1.451 1.00 87.81 90 VAL A N 1
ATOM 687 C CA . VAL A 1 90 ? 8.705 2.288 -0.005 1.00 87.81 90 VAL A CA 1
ATOM 688 C C . VAL A 1 90 ? 8.309 3.554 0.751 1.00 87.81 90 VAL A C 1
ATOM 690 O O . VAL A 1 90 ? 7.422 3.496 1.601 1.00 87.81 90 VAL A O 1
ATOM 693 N N . ASN A 1 91 ? 8.926 4.690 0.435 1.00 89.19 91 ASN A N 1
ATOM 694 C CA . ASN A 1 91 ? 8.618 5.972 1.059 1.00 89.19 91 ASN A CA 1
ATOM 695 C C . ASN A 1 91 ? 7.171 6.388 0.789 1.00 89.19 91 ASN A C 1
ATOM 697 O O . ASN A 1 91 ? 6.475 6.801 1.716 1.00 89.19 91 ASN A O 1
ATOM 701 N N . GLU A 1 92 ? 6.696 6.219 -0.444 1.00 88.44 92 GLU A N 1
ATOM 702 C CA . GLU A 1 92 ? 5.318 6.538 -0.803 1.00 88.44 92 GLU A CA 1
ATOM 703 C C . GLU A 1 92 ? 4.320 5.628 -0.074 1.00 88.44 92 GLU A C 1
ATOM 705 O O . GLU A 1 92 ? 3.337 6.109 0.491 1.00 88.44 92 GLU A O 1
ATOM 710 N N . LEU A 1 93 ? 4.599 4.321 0.012 1.00 87.88 93 LEU A N 1
ATOM 711 C CA . LEU A 1 93 ? 3.775 3.394 0.795 1.00 87.88 93 LEU A CA 1
ATOM 712 C C . LEU A 1 93 ? 3.723 3.785 2.279 1.00 87.88 93 LEU A C 1
ATOM 714 O O . LEU A 1 93 ? 2.653 3.751 2.887 1.00 87.88 93 LEU A O 1
ATOM 718 N N . ILE A 1 94 ? 4.857 4.178 2.866 1.00 89.75 94 ILE A N 1
ATOM 719 C CA . ILE A 1 94 ? 4.912 4.660 4.252 1.00 89.75 94 ILE A CA 1
ATOM 720 C C . ILE A 1 94 ? 4.090 5.943 4.394 1.00 89.75 94 ILE A C 1
ATOM 722 O O . ILE A 1 94 ? 3.293 6.058 5.324 1.00 89.75 94 ILE A O 1
ATOM 726 N N . SER A 1 95 ? 4.240 6.891 3.469 1.00 88.00 95 SER A N 1
ATOM 727 C CA . SER A 1 95 ? 3.509 8.162 3.479 1.00 88.00 95 SER A CA 1
ATOM 728 C C . SER A 1 95 ? 1.994 7.953 3.410 1.00 88.00 95 SER A C 1
ATOM 730 O O . SER A 1 95 ? 1.256 8.616 4.140 1.00 88.00 95 SER A O 1
ATOM 732 N N . MET A 1 96 ? 1.541 6.996 2.593 1.00 85.00 96 MET A N 1
ATOM 733 C CA . MET A 1 96 ? 0.130 6.643 2.431 1.00 85.00 96 MET A CA 1
ATOM 734 C C . MET A 1 96 ? -0.452 5.923 3.657 1.00 85.00 96 MET A C 1
ATOM 736 O O . MET A 1 96 ? -1.604 6.156 4.016 1.00 85.00 96 MET A O 1
ATOM 740 N N . LEU A 1 97 ? 0.320 5.039 4.295 1.00 86.81 97 LEU A N 1
ATOM 741 C CA . LEU A 1 97 ? -0.131 4.262 5.456 1.00 86.81 97 LEU A CA 1
ATOM 742 C C . LEU A 1 97 ? -0.001 5.021 6.783 1.00 86.81 97 LEU A C 1
ATOM 744 O O . LEU A 1 97 ? -0.579 4.603 7.785 1.00 86.81 97 LEU A O 1
ATOM 748 N N . THR A 1 98 ? 0.753 6.120 6.810 1.00 88.19 98 THR A N 1
ATOM 749 C CA . THR A 1 98 ? 0.920 6.930 8.018 1.00 88.19 98 THR A CA 1
ATOM 750 C C . THR A 1 98 ? -0.361 7.724 8.288 1.00 88.19 98 THR A C 1
ATOM 752 O O . THR A 1 98 ? -0.730 8.572 7.473 1.00 88.19 98 THR A O 1
ATOM 755 N N . PRO A 1 99 ? -1.044 7.505 9.428 1.00 85.94 99 PRO A N 1
ATOM 756 C CA . PRO A 1 99 ? -2.274 8.218 9.738 1.00 85.94 99 PRO A CA 1
ATOM 757 C C . PRO A 1 99 ? -1.960 9.690 10.019 1.00 85.94 99 PRO A C 1
ATOM 759 O O . PRO A 1 99 ? -1.235 10.019 10.959 1.00 85.94 99 PRO A O 1
ATOM 762 N N . LYS A 1 100 ? -2.519 10.582 9.201 1.00 85.94 100 LYS A N 1
ATOM 763 C CA . LYS A 1 100 ? -2.396 12.036 9.352 1.00 85.94 100 LYS A CA 1
ATOM 764 C C . LYS A 1 100 ? -3.747 12.621 9.735 1.00 85.94 100 LYS A C 1
ATOM 766 O O . LYS A 1 100 ? -4.783 12.190 9.228 1.00 85.94 100 LYS A O 1
ATOM 771 N N . ASN A 1 101 ? -3.744 13.603 10.628 1.00 78.56 101 ASN A N 1
ATOM 772 C CA . ASN A 1 101 ? -4.945 14.349 10.962 1.00 78.56 101 ASN A CA 1
ATOM 773 C C . ASN A 1 101 ? -5.355 15.200 9.744 1.00 78.56 101 ASN A C 1
ATOM 775 O O . ASN A 1 101 ? -4.550 16.019 9.298 1.00 78.56 101 ASN A O 1
ATOM 779 N N . PRO A 1 102 ? -6.577 15.044 9.203 1.00 71.44 102 PRO A N 1
ATOM 780 C CA . PRO A 1 102 ? -7.006 15.758 7.999 1.00 71.44 102 PRO A CA 1
ATOM 781 C C . PRO A 1 102 ? -7.073 17.281 8.181 1.00 71.44 102 PRO A C 1
ATOM 783 O O . PRO A 1 102 ? -7.033 18.006 7.193 1.00 71.44 102 PRO A O 1
ATOM 786 N N . THR A 1 103 ? -7.154 17.769 9.422 1.00 73.12 103 THR A N 1
ATOM 787 C CA . THR A 1 103 ? -7.271 19.203 9.722 1.00 73.12 103 THR A CA 1
ATOM 788 C C . THR A 1 103 ? -5.932 19.837 10.093 1.00 73.12 103 THR A C 1
ATOM 790 O O . THR A 1 103 ? -5.701 20.996 9.766 1.00 73.12 103 THR A O 1
ATOM 793 N N . THR A 1 104 ? -5.047 19.107 10.780 1.00 78.31 104 THR A N 1
ATOM 794 C CA . THR A 1 104 ? -3.775 19.661 11.289 1.00 78.31 104 THR A CA 1
ATOM 795 C C . THR A 1 104 ? -2.537 19.150 10.553 1.00 78.31 104 THR A C 1
ATOM 797 O O . THR A 1 104 ? -1.457 19.695 10.741 1.00 78.31 104 THR A O 1
ATOM 800 N N . GLY A 1 105 ? -2.661 18.114 9.716 1.00 76.31 105 GLY A N 1
ATOM 801 C CA . GLY A 1 105 ? -1.540 17.506 8.987 1.00 76.31 105 GLY A CA 1
ATOM 802 C C . GLY A 1 105 ? -0.572 16.699 9.861 1.00 76.31 105 GLY A C 1
ATOM 803 O O . GLY A 1 105 ? 0.360 16.087 9.341 1.00 76.31 105 GLY A O 1
ATOM 804 N N . GLU A 1 106 ? -0.792 16.661 11.175 1.00 82.44 106 GLU A N 1
ATOM 805 C CA . GLU A 1 106 ? 0.078 15.983 12.133 1.00 82.44 106 GLU A CA 1
ATOM 806 C C . GLU A 1 106 ? -0.140 14.467 12.140 1.00 82.44 106 GLU A C 1
ATOM 808 O O . GLU A 1 106 ? -1.244 13.970 11.899 1.00 82.44 106 GLU A O 1
ATOM 813 N N . VAL A 1 107 ? 0.920 13.722 12.455 1.00 81.38 107 VAL A N 1
ATOM 814 C CA . VAL A 1 107 ? 0.862 12.263 12.590 1.00 81.38 107 VAL A CA 1
ATOM 815 C C . VAL A 1 107 ? 0.057 11.894 13.835 1.00 81.38 107 VAL A C 1
ATOM 817 O O . VAL A 1 107 ? 0.397 12.289 14.952 1.00 81.38 107 VAL A O 1
ATOM 820 N N . ILE A 1 108 ? -1.000 11.105 13.647 1.00 85.56 108 ILE A N 1
ATOM 821 C CA . ILE A 1 108 ? -1.862 10.653 14.740 1.00 85.56 108 ILE A CA 1
ATOM 822 C C . ILE A 1 108 ? -1.129 9.566 15.523 1.00 85.56 108 ILE A C 1
ATOM 824 O O . ILE A 1 108 ? -0.806 8.504 14.991 1.00 85.56 108 ILE A O 1
ATOM 828 N N . GLN A 1 109 ? -0.899 9.820 16.810 1.00 84.62 109 GLN A N 1
ATOM 829 C CA . GLN A 1 109 ? -0.331 8.822 17.709 1.00 84.62 109 GLN A CA 1
ATOM 830 C C . GLN A 1 109 ? -1.406 7.835 18.186 1.00 84.62 109 GLN A C 1
ATOM 832 O O . GLN A 1 109 ? -2.547 8.244 18.432 1.00 84.62 109 GLN A O 1
ATOM 837 N N . PRO A 1 110 ? -1.064 6.546 18.363 1.00 86.88 110 PRO A N 1
ATOM 838 C CA . PRO A 1 110 ? -1.977 5.569 18.940 1.00 86.88 110 PRO A CA 1
ATOM 839 C C . PRO A 1 110 ? -2.493 6.020 20.310 1.00 86.88 110 PRO A C 1
ATOM 841 O O . PRO A 1 110 ? -1.736 6.530 21.140 1.00 86.88 110 PRO A O 1
ATOM 844 N N . TYR A 1 111 ? -3.783 5.804 20.570 1.00 88.06 111 TYR A N 1
ATOM 845 C CA . TYR A 1 111 ? -4.377 6.144 21.859 1.00 88.06 111 TYR A CA 1
ATOM 846 C C . TYR A 1 111 ? -3.742 5.323 22.991 1.00 88.06 111 TYR A C 1
ATOM 848 O O . TYR A 1 111 ? -3.760 4.092 22.961 1.00 88.06 111 TYR A O 1
ATOM 856 N N . GLN A 1 112 ? -3.220 6.004 24.013 1.00 91.69 112 GLN A N 1
ATOM 857 C CA . GLN A 1 112 ? -2.676 5.359 25.207 1.00 91.69 112 GLN A CA 1
ATOM 858 C C . GLN A 1 112 ? -3.733 5.272 26.311 1.00 91.69 112 GLN A C 1
ATOM 860 O O . GLN A 1 112 ? -4.285 6.282 26.754 1.00 91.69 112 GLN A O 1
ATOM 865 N N . LEU A 1 113 ? -3.990 4.049 26.781 1.00 92.19 113 LEU A N 1
ATOM 866 C CA . LEU A 1 113 ? -4.931 3.782 27.868 1.00 92.19 113 LEU A CA 1
ATOM 867 C C . LEU A 1 113 ? -4.466 4.456 29.165 1.00 92.19 113 LEU A C 1
ATOM 869 O O . LEU A 1 113 ? -3.300 4.364 29.556 1.00 92.19 113 LEU A O 1
ATOM 873 N N . LYS A 1 114 ? -5.392 5.110 29.872 1.00 92.44 114 LYS A N 1
ATOM 874 C CA . LYS A 1 114 ? -5.087 5.785 31.137 1.00 92.44 114 LYS A CA 1
ATOM 875 C C . LYS A 1 114 ? -5.135 4.774 32.277 1.00 92.44 114 LYS A C 1
ATOM 877 O O . LYS A 1 114 ? -6.181 4.192 32.564 1.00 92.44 114 LYS A O 1
ATOM 882 N N . ARG A 1 115 ? -4.003 4.581 32.958 1.00 91.56 115 ARG A N 1
ATOM 883 C CA . ARG A 1 115 ? -3.926 3.738 34.159 1.00 91.56 115 ARG A CA 1
ATOM 884 C C . ARG A 1 115 ? -4.787 4.334 35.279 1.00 91.56 115 ARG A C 1
ATOM 886 O O . ARG A 1 115 ? -4.862 5.552 35.421 1.00 91.56 115 ARG A O 1
ATOM 893 N N . ASN A 1 116 ? -5.420 3.473 36.076 1.00 91.94 116 ASN A N 1
ATOM 894 C CA . ASN A 1 116 ? -6.280 3.846 37.210 1.00 91.94 116 ASN A CA 1
ATOM 895 C C . ASN A 1 116 ? -7.500 4.712 36.838 1.00 91.94 116 ASN A C 1
ATOM 897 O O . ASN A 1 116 ? -8.074 5.375 37.699 1.00 91.94 116 ASN A O 1
ATOM 901 N N . LYS A 1 117 ? -7.905 4.714 35.563 1.00 92.88 117 LYS A N 1
ATOM 902 C CA . LYS A 1 117 ? -9.148 5.327 35.086 1.00 92.88 117 LYS A CA 1
ATOM 903 C C . LYS A 1 117 ? -9.926 4.300 34.256 1.00 92.88 117 LYS A C 1
ATOM 905 O O . LYS A 1 117 ? -9.292 3.475 33.596 1.00 92.88 117 LYS A O 1
ATOM 910 N N . PRO A 1 118 ? -11.269 4.315 34.278 1.00 93.19 118 PRO A N 1
ATOM 911 C CA . PRO A 1 118 ? -12.055 3.457 33.398 1.00 93.19 118 PRO A CA 1
ATOM 912 C C . PRO A 1 118 ? -11.804 3.856 31.936 1.00 93.19 118 PRO A C 1
ATOM 914 O O . PRO A 1 118 ? -11.984 5.017 31.570 1.00 93.19 118 PRO A O 1
ATOM 917 N N . ASN A 1 119 ? -11.365 2.901 31.110 1.00 93.19 119 ASN A N 1
ATOM 918 C CA . ASN A 1 119 ? -11.166 3.089 29.672 1.00 93.19 119 ASN A CA 1
ATOM 919 C C . ASN A 1 119 ? -12.303 2.371 28.933 1.00 93.19 119 ASN A C 1
ATOM 921 O O . ASN A 1 119 ? -12.415 1.152 29.030 1.00 93.19 119 ASN A O 1
ATOM 925 N N . VAL A 1 120 ? -13.145 3.116 28.217 1.00 92.56 120 VAL A N 1
ATOM 926 C CA . VAL A 1 120 ? -14.246 2.559 27.416 1.00 92.56 120 VAL A CA 1
ATOM 927 C C . VAL A 1 120 ? -13.810 2.533 25.954 1.00 92.56 120 VAL A C 1
ATOM 929 O O . VAL A 1 120 ? -13.459 3.574 25.403 1.00 92.56 120 VAL A O 1
ATOM 932 N N . ILE A 1 121 ? -13.814 1.348 25.338 1.00 93.25 121 ILE A N 1
ATOM 933 C CA . ILE A 1 121 ? -13.423 1.136 23.939 1.00 93.25 121 ILE A CA 1
ATOM 934 C C . ILE A 1 121 ? -14.655 0.652 23.179 1.00 93.25 121 ILE A C 1
ATOM 936 O O . ILE A 1 121 ? -15.215 -0.392 23.510 1.00 93.25 121 ILE A O 1
ATOM 940 N N . LEU A 1 122 ? -15.076 1.417 22.173 1.00 95.25 122 LEU A N 1
ATOM 941 C CA . LEU A 1 122 ? -16.164 1.046 21.277 1.00 95.25 122 LEU A CA 1
ATOM 942 C C . LEU A 1 122 ? -15.572 0.483 19.984 1.00 95.25 122 LEU A C 1
ATOM 944 O O . LEU A 1 122 ? -14.880 1.196 19.258 1.00 95.25 122 LEU A O 1
ATOM 948 N N . PHE A 1 123 ? -15.856 -0.785 19.697 1.00 94.00 123 PHE A N 1
ATOM 949 C CA . PHE A 1 123 ? -15.506 -1.397 18.421 1.00 94.00 123 PHE A CA 1
ATOM 950 C C . PHE A 1 123 ? -16.611 -1.115 17.408 1.00 94.00 123 PHE A C 1
ATOM 952 O O . PHE A 1 123 ? -17.777 -1.424 17.646 1.00 94.00 123 PHE A O 1
ATOM 959 N N . VAL A 1 124 ? -16.229 -0.519 16.284 1.00 95.31 124 VAL A N 1
ATOM 960 C CA . VAL A 1 124 ? -17.101 -0.264 15.136 1.00 95.31 124 VAL A CA 1
ATOM 961 C C . VAL A 1 124 ? -16.471 -0.890 13.898 1.00 95.31 124 VAL A C 1
ATOM 963 O O . VAL A 1 124 ? -15.247 -0.973 13.799 1.00 95.31 124 VAL A O 1
ATOM 966 N N . GLY A 1 125 ? -17.296 -1.341 12.959 1.00 94.50 125 GLY A N 1
ATOM 967 C CA . GLY A 1 125 ? -16.844 -1.986 11.733 1.00 94.50 125 GLY A CA 1
ATOM 968 C C . GLY A 1 125 ? -17.953 -2.036 10.692 1.00 94.50 125 GLY A C 1
ATOM 969 O O . GLY A 1 125 ? -19.111 -1.743 10.990 1.00 94.50 125 GLY A O 1
ATOM 970 N N . LEU A 1 126 ? -17.575 -2.379 9.465 1.00 92.31 126 LEU A N 1
ATOM 971 C CA . LEU A 1 126 ? -18.534 -2.757 8.431 1.00 92.31 126 LEU A CA 1
ATOM 972 C C . LEU A 1 126 ? -19.138 -4.126 8.794 1.00 92.31 126 LEU A C 1
ATOM 974 O O . LEU A 1 126 ? -18.475 -4.912 9.476 1.00 92.31 126 LEU A O 1
ATOM 978 N N . GLN A 1 127 ? -20.392 -4.359 8.391 1.00 82.81 127 GLN A N 1
ATOM 979 C CA . GLN A 1 127 ? -21.108 -5.619 8.638 1.00 82.81 127 GLN A CA 1
ATOM 980 C C . GLN A 1 127 ? -20.442 -6.801 7.929 1.00 82.81 127 GLN A C 1
ATOM 982 O O . GLN A 1 127 ? -20.019 -6.617 6.765 1.00 82.81 127 GLN A O 1
#

Secondary structure (DSSP, 8-state):
-HHHHHHHHHHH-TTT----HHHHHHHHHHHHHHHHHTTT--HHHHHHHHHHHHHHHHHHHHHHHHHTTS----S-HHHHHHHHHHHHHHHHHHHHHS-B-TTT-PBPPPPPPPTTS----------

Nearest PDB structures (foldseek):
  5gaf-assembly1_i  TM=7.739E-01  e=1.501E-02  Escherichia coli
  2iy3-assembly1_A  TM=7.654E-01  e=2.544E-02  Thermus aquaticus
  8bw8-assembly3_F  TM=3.778E-01  e=6.683E+00  Drosophila melanogaster
  4ami-assembly1_A  TM=2.858E-01  e=8.959E+00  Meleagris gallopavo

InterPro domains:
  IPR013822 Signal recognition particle SRP54, helical bundle [PF02881] (7-65)
  IPR013822 Signal recognition particle SRP54, helical bundle [SM00963] (3-97)
  IPR022941 Signal recognition particle, SRP54 subunit [PTHR11564] (3-127)
  IPR036225 SRP/SRP receptor, N-terminal [SSF47364] (2-101)
  IPR042101 Signal recognition particle SRP54, N-terminal domain superfamily [G3DSA:1.20.120.140] (1-109)

Mean predicted aligned error: 10.34 Å

Foldseek 3Di:
DLLVVLLVCLQVVPPDDPDDLVVSLVVSLVSVLVVVVVVVDDNVVSVVLSVQLVVQLVVVVVVCVVPVPPDDDDDDPSNVSSVSSVVSSVVSVCVVPFDADPVPRDGDDDDDDDPPDDDDDDDDDDD

Radius of gyration: 20.09 Å; Cα contacts (8 Å, |Δi|>4): 51; chains: 1; bounding box: 56×32×61 Å